Protein AF-A0A8T4I4B9-F1 (afdb_monomer)

Secondary structure (DSSP, 8-state):
--S---SS------THHHHTSPPPHHHHHHHHHHHHHHHTT-------SSSSS---TT-SPPPTTS---GGG--

Foldseek 3Di:
DPDDDPPAQDADDDPCCPPPPPDDPVVVVLSVVQSNVVSVVDAAPFDDQPPPPDGDQQRDDADPVGDDPSSSHD

Mean predicted aligned error: 6.87 Å

pLDDT: mean 84.88, std 11.99, range [47.47, 95.25]

Radius of gyration: 15.78 Å; Cα contacts (8 Å, |Δi|>4): 69; chains: 1; bounding box: 39×41×36 Å

Sequence (74 aa):
QPDGLGRGGLVIYNSEYWTGWPISKAHLTNTIVHEVLHALGLAHPNTDLDGDGTVEPYECVQTSYGNKPIMCSP

Structure (mmCIF, N/CA/C/O backbone):
data_AF-A0A8T4I4B9-F1
#
_entry.id   AF-A0A8T4I4B9-F1
#
loop_
_atom_site.group_PDB
_atom_site.id
_atom_site.type_symbol
_atom_site.label_atom_id
_atom_site.label_alt_id
_atom_site.label_comp_id
_atom_site.label_asym_id
_atom_site.label_entity_id
_atom_site.label_seq_id
_atom_site.pdbx_PDB_ins_code
_atom_site.Cartn_x
_atom_site.Cartn_y
_atom_site.Cartn_z
_atom_site.occupancy
_atom_site.B_iso_or_equiv
_atom_site.auth_seq_id
_atom_site.auth_comp_id
_atom_site.auth_asym_id
_atom_site.auth_atom_id
_atom_site.pdbx_PDB_model_num
ATOM 1 N N . GLN A 1 1 ? 13.102 -30.207 -8.915 1.00 47.47 1 GLN A N 1
ATOM 2 C CA . GLN A 1 1 ? 12.283 -29.100 -9.448 1.00 47.47 1 GLN A CA 1
ATOM 3 C C . GLN A 1 1 ? 13.160 -28.333 -10.420 1.00 47.47 1 GLN A C 1
ATOM 5 O O . GLN A 1 1 ? 14.276 -28.036 -10.015 1.00 47.47 1 GLN A O 1
ATOM 10 N N . PRO A 1 2 ? 12.743 -28.070 -11.668 1.00 49.25 2 PRO A N 1
ATOM 11 C CA . PRO A 1 2 ? 13.451 -27.098 -12.489 1.00 49.25 2 PRO A CA 1
ATOM 12 C C . PRO A 1 2 ? 13.170 -25.712 -11.897 1.00 49.25 2 PRO A C 1
ATOM 14 O O . PRO A 1 2 ? 12.004 -25.385 -11.690 1.00 49.25 2 PRO A O 1
ATOM 17 N N . ASP A 1 3 ? 14.236 -24.999 -11.537 1.00 54.06 3 ASP A N 1
ATOM 18 C CA . ASP A 1 3 ? 14.383 -23.601 -11.092 1.00 54.06 3 ASP A CA 1
ATOM 19 C C . ASP A 1 3 ? 13.115 -22.725 -11.108 1.00 54.06 3 ASP A C 1
ATOM 21 O O . ASP A 1 3 ? 12.978 -21.765 -11.865 1.00 54.06 3 ASP A O 1
ATOM 25 N N . GLY A 1 4 ? 12.158 -23.065 -10.249 1.00 50.62 4 GLY A N 1
ATOM 26 C CA . GLY A 1 4 ? 10.917 -22.334 -10.065 1.00 50.62 4 GLY A CA 1
ATOM 27 C C . GLY A 1 4 ? 11.027 -21.490 -8.811 1.00 50.62 4 GLY A C 1
ATOM 28 O O . GLY A 1 4 ? 11.243 -22.031 -7.728 1.00 50.62 4 GLY A O 1
ATOM 29 N N . LEU A 1 5 ? 10.858 -20.173 -8.948 1.00 55.47 5 LEU A N 1
ATOM 30 C CA . LEU A 1 5 ? 10.694 -19.274 -7.810 1.00 55.47 5 LEU A CA 1
ATOM 31 C C . LEU A 1 5 ? 9.584 -19.838 -6.904 1.00 55.47 5 LEU A C 1
ATOM 33 O O . LEU A 1 5 ? 8.465 -20.065 -7.378 1.00 55.47 5 LEU A O 1
ATOM 37 N N . GLY A 1 6 ? 9.879 -20.084 -5.624 1.00 55.06 6 GLY A N 1
ATOM 38 C CA . GLY A 1 6 ? 8.847 -20.390 -4.634 1.00 55.06 6 GLY A CA 1
ATOM 39 C C . GLY A 1 6 ? 7.852 -19.232 -4.622 1.00 55.06 6 GLY A C 1
ATOM 40 O O . GLY A 1 6 ? 8.215 -18.117 -4.266 1.00 55.06 6 GLY A O 1
ATOM 41 N N . ARG A 1 7 ? 6.632 -19.463 -5.122 1.00 57.03 7 ARG A N 1
ATOM 42 C CA . ARG A 1 7 ? 5.627 -18.419 -5.369 1.00 57.03 7 ARG A CA 1
ATOM 43 C C . ARG A 1 7 ? 4.998 -17.964 -4.053 1.00 57.03 7 ARG A C 1
ATOM 45 O O . ARG A 1 7 ? 3.905 -18.387 -3.699 1.00 57.03 7 ARG A O 1
ATOM 52 N N . GLY A 1 8 ? 5.718 -17.113 -3.340 1.00 62.19 8 GLY A N 1
ATOM 53 C CA . GLY A 1 8 ? 5.237 -16.329 -2.213 1.00 62.19 8 GLY A CA 1
ATOM 54 C C . GLY A 1 8 ? 6.072 -15.057 -2.129 1.00 62.19 8 GLY A C 1
ATOM 55 O O . GLY A 1 8 ? 7.293 -15.123 -2.228 1.00 62.19 8 GLY A O 1
ATOM 56 N N . GLY A 1 9 ? 5.420 -13.904 -2.003 1.00 73.19 9 GLY A N 1
ATOM 57 C CA . GLY A 1 9 ? 6.112 -12.640 -1.753 1.00 73.19 9 GLY A CA 1
ATOM 58 C C . GLY A 1 9 ? 6.689 -11.897 -2.964 1.00 73.19 9 GLY A C 1
ATOM 59 O O . GLY A 1 9 ? 7.624 -11.117 -2.801 1.00 73.19 9 GLY A O 1
ATOM 60 N N . LEU A 1 10 ? 6.164 -12.116 -4.175 1.00 84.00 10 LEU A N 1
ATOM 61 C CA . LEU A 1 10 ? 6.542 -11.302 -5.334 1.00 84.00 10 LEU A CA 1
ATOM 62 C C . LEU A 1 10 ? 5.840 -9.942 -5.277 1.00 84.00 10 LEU A C 1
ATOM 64 O O . LEU A 1 10 ? 4.618 -9.884 -5.183 1.00 84.00 10 LEU A O 1
ATOM 68 N N . VAL A 1 11 ? 6.623 -8.876 -5.417 1.00 88.75 11 VAL A N 1
ATOM 69 C CA . VAL A 1 11 ? 6.139 -7.500 -5.526 1.00 88.75 11 VAL A CA 1
ATOM 70 C C . VAL A 1 11 ? 6.530 -6.933 -6.884 1.00 88.75 11 VAL A C 1
ATOM 72 O O . VAL A 1 11 ? 7.684 -7.058 -7.298 1.00 88.75 11 VAL A O 1
ATOM 75 N N . ILE A 1 12 ? 5.579 -6.303 -7.571 1.00 89.69 12 ILE A N 1
ATOM 76 C CA . ILE A 1 12 ? 5.788 -5.685 -8.882 1.00 89.69 12 ILE A CA 1
ATOM 77 C C . ILE A 1 12 ? 5.353 -4.226 -8.800 1.00 89.69 12 ILE A C 1
ATOM 79 O O . ILE A 1 12 ? 4.237 -3.928 -8.389 1.00 89.69 12 ILE A O 1
ATOM 83 N N . TYR A 1 13 ? 6.220 -3.324 -9.251 1.00 90.75 13 TYR A N 1
ATOM 84 C CA . TYR A 1 13 ? 5.902 -1.906 -9.393 1.00 90.75 13 TYR A CA 1
ATOM 85 C C . TYR A 1 13 ? 5.883 -1.529 -10.867 1.00 90.75 13 TYR A C 1
ATOM 87 O O . TYR A 1 13 ? 6.769 -1.938 -11.622 1.00 90.75 13 TYR A O 1
ATOM 95 N N . ASN A 1 14 ? 4.908 -0.717 -11.276 1.00 91.50 14 ASN A N 1
ATOM 96 C CA . ASN A 1 14 ? 4.910 -0.155 -12.618 1.00 91.50 14 ASN A CA 1
ATOM 97 C C . ASN A 1 14 ? 6.006 0.921 -12.715 1.00 91.50 14 ASN A C 1
ATOM 99 O O . ASN A 1 14 ? 5.976 1.916 -11.991 1.00 91.50 14 ASN A O 1
ATOM 103 N N . SER A 1 15 ? 6.975 0.731 -13.615 1.00 91.12 15 SER A N 1
ATOM 104 C CA . SER A 1 15 ? 8.061 1.694 -13.840 1.00 91.12 15 SER A CA 1
ATOM 105 C C . SER A 1 15 ? 7.552 3.059 -14.313 1.00 91.12 15 SER A C 1
ATOM 107 O O . SER A 1 15 ? 8.219 4.070 -14.086 1.00 91.12 15 SER A O 1
ATOM 109 N N . GLU A 1 16 ? 6.350 3.118 -14.894 1.00 93.44 16 GLU A N 1
ATOM 110 C CA . GLU 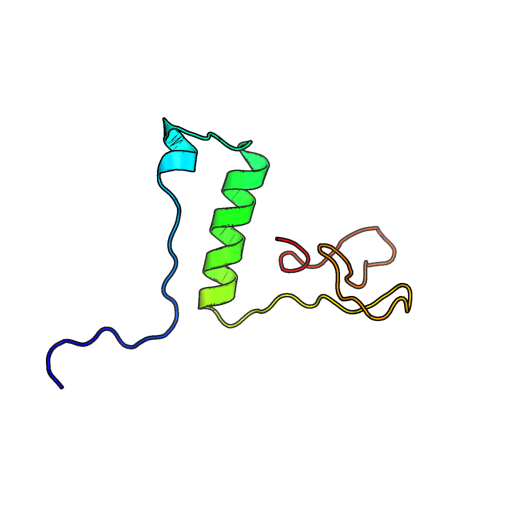A 1 16 ? 5.708 4.364 -15.308 1.00 93.44 16 GLU A CA 1
ATOM 111 C C . GLU A 1 16 ? 5.482 5.325 -14.137 1.00 93.44 16 GLU A C 1
ATOM 113 O O . GLU A 1 16 ? 5.480 6.531 -14.373 1.00 93.44 16 GLU A O 1
ATOM 118 N N . TYR A 1 17 ? 5.422 4.854 -12.884 1.00 90.75 17 TYR A N 1
ATOM 119 C CA . TYR A 1 17 ? 5.338 5.727 -11.703 1.00 90.75 17 TYR A CA 1
ATOM 120 C C . TYR A 1 17 ? 6.544 6.671 -11.540 1.00 90.75 17 TYR A C 1
ATOM 122 O O . TYR A 1 17 ? 6.462 7.637 -10.783 1.00 90.75 17 TYR A O 1
ATOM 130 N N . TRP A 1 18 ? 7.650 6.425 -12.253 1.00 87.88 18 TRP A N 1
ATOM 131 C CA . TRP A 1 18 ? 8.845 7.276 -12.250 1.00 87.88 18 TRP A CA 1
ATOM 132 C C . TRP A 1 18 ? 9.064 8.055 -13.549 1.00 87.88 18 TRP A C 1
ATOM 134 O O . TRP A 1 18 ? 9.861 8.993 -13.553 1.00 87.88 18 TRP A O 1
ATOM 144 N N . THR A 1 19 ? 8.418 7.672 -14.651 1.00 86.88 19 THR A N 1
ATOM 145 C CA . THR A 1 19 ? 8.790 8.166 -15.990 1.00 86.88 19 THR A CA 1
ATOM 146 C C . THR A 1 19 ? 7.617 8.614 -16.852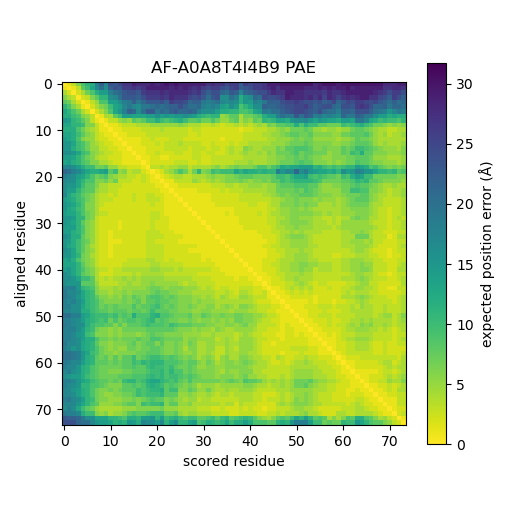 1.00 86.88 19 THR A C 1
ATOM 148 O O . THR A 1 19 ? 7.764 9.588 -17.585 1.00 86.88 19 THR A O 1
ATOM 151 N N . GLY A 1 20 ? 6.473 7.932 -16.789 1.00 89.12 20 GLY A N 1
ATOM 152 C CA . GLY A 1 20 ? 5.339 8.195 -17.678 1.00 89.12 20 GLY A CA 1
ATOM 153 C C . GLY A 1 20 ? 4.131 8.778 -16.954 1.00 89.12 20 GLY A C 1
ATOM 154 O O . GLY A 1 20 ? 3.521 9.733 -17.422 1.00 89.12 20 GLY A O 1
ATOM 155 N N . TRP A 1 21 ? 3.784 8.182 -15.818 1.00 87.94 21 TRP A N 1
ATOM 156 C CA . TRP A 1 21 ? 2.570 8.434 -15.047 1.00 87.94 21 TRP A CA 1
ATOM 157 C C . TRP A 1 21 ? 2.964 8.690 -13.588 1.00 87.94 21 TRP A C 1
ATOM 159 O O . TRP A 1 21 ? 2.640 7.893 -12.702 1.00 87.94 21 TRP A O 1
ATOM 169 N N . PRO A 1 22 ? 3.742 9.758 -13.323 1.00 88.81 22 PRO A N 1
ATOM 170 C CA . PRO A 1 22 ? 4.286 9.991 -12.001 1.00 88.81 22 PRO A CA 1
ATOM 171 C C . PRO A 1 22 ? 3.163 10.244 -10.998 1.00 88.81 22 PRO A C 1
ATOM 173 O O . PRO A 1 22 ? 2.332 11.136 -11.170 1.00 88.81 22 PRO A O 1
ATOM 176 N N . ILE 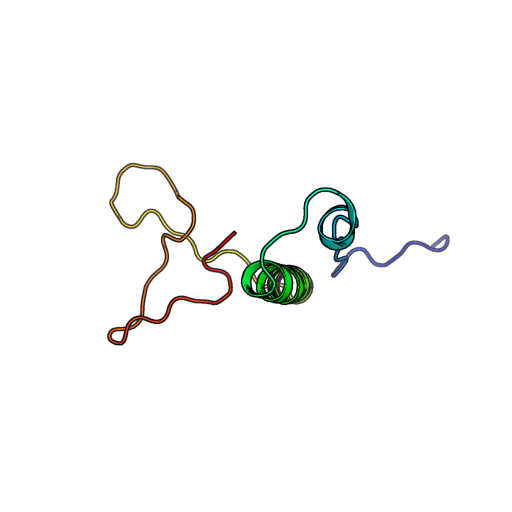A 1 23 ? 3.171 9.467 -9.921 1.00 91.06 23 ILE A N 1
ATOM 177 C CA . ILE A 1 23 ? 2.297 9.678 -8.767 1.00 91.06 23 ILE A CA 1
ATOM 178 C C . ILE A 1 23 ? 3.005 10.551 -7.729 1.00 91.06 23 ILE A C 1
ATOM 180 O O . ILE A 1 23 ? 4.226 10.731 -7.753 1.00 91.06 23 ILE A O 1
ATOM 184 N N . SER A 1 24 ? 2.238 11.124 -6.798 1.00 92.25 24 SER A N 1
ATOM 185 C CA . SER A 1 24 ? 2.826 11.933 -5.728 1.00 92.25 24 SER A CA 1
ATOM 186 C C . SER A 1 24 ? 3.824 11.099 -4.913 1.00 92.25 24 SER A C 1
ATOM 188 O O . SER A 1 24 ? 3.636 9.899 -4.713 1.00 92.25 24 SER A O 1
ATOM 190 N N . LYS A 1 25 ? 4.876 11.735 -4.381 1.00 90.44 25 LYS A N 1
ATOM 191 C CA . LYS A 1 25 ? 5.884 11.046 -3.554 1.00 90.44 25 LYS A CA 1
ATOM 192 C C . LYS A 1 25 ? 5.258 10.289 -2.374 1.00 90.44 25 LYS A C 1
ATOM 194 O O . LYS A 1 25 ? 5.734 9.213 -2.015 1.00 90.44 25 LYS A O 1
ATOM 199 N N . ALA A 1 26 ? 4.204 10.853 -1.781 1.00 87.31 26 ALA A N 1
ATOM 200 C CA . ALA A 1 26 ? 3.469 10.224 -0.689 1.00 87.31 26 ALA A CA 1
ATOM 201 C C . ALA A 1 26 ? 2.761 8.939 -1.148 1.00 87.31 26 ALA A C 1
ATOM 203 O O . ALA A 1 26 ? 2.927 7.908 -0.502 1.00 87.31 26 ALA A O 1
ATOM 204 N N . HIS A 1 27 ? 2.064 8.973 -2.291 1.00 87.44 27 HIS A N 1
ATOM 205 C CA . HIS A 1 27 ? 1.447 7.777 -2.868 1.00 87.44 27 HIS A CA 1
ATOM 206 C C . HIS A 1 27 ? 2.491 6.738 -3.264 1.00 87.44 27 HIS A C 1
ATOM 208 O O . HIS A 1 27 ? 2.353 5.589 -2.877 1.00 87.44 27 HIS A O 1
ATOM 214 N N . LEU A 1 28 ? 3.580 7.140 -3.926 1.00 90.56 28 LEU A N 1
ATOM 215 C CA . LEU A 1 28 ? 4.644 6.213 -4.315 1.00 90.56 28 LEU A CA 1
ATOM 216 C C . LEU A 1 28 ? 5.239 5.474 -3.114 1.00 90.56 28 LEU A C 1
ATOM 218 O O . LEU A 1 28 ? 5.426 4.261 -3.153 1.00 90.56 28 LEU A O 1
ATOM 222 N N . THR A 1 29 ? 5.526 6.206 -2.037 1.00 89.12 29 THR A N 1
ATOM 223 C CA . THR A 1 29 ? 6.074 5.611 -0.812 1.00 89.12 29 THR A CA 1
ATOM 224 C C . THR A 1 29 ? 5.067 4.654 -0.175 1.00 89.12 29 THR A C 1
ATOM 226 O O . THR A 1 29 ? 5.460 3.579 0.272 1.00 89.12 29 THR A O 1
ATOM 229 N N . ASN A 1 30 ? 3.779 5.015 -0.170 1.00 87.44 30 ASN A N 1
ATOM 230 C CA . ASN A 1 30 ? 2.724 4.143 0.333 1.00 87.44 30 ASN A CA 1
ATOM 231 C C . ASN A 1 30 ? 2.609 2.866 -0.512 1.00 87.44 30 ASN A C 1
ATOM 233 O O . ASN A 1 30 ? 2.725 1.782 0.040 1.00 87.44 30 ASN A O 1
ATOM 237 N N . THR A 1 31 ? 2.511 2.978 -1.841 1.00 88.50 31 THR A N 1
ATOM 238 C CA . THR A 1 31 ? 2.440 1.834 -2.764 1.00 88.50 31 THR A CA 1
ATOM 239 C C . THR A 1 31 ? 3.613 0.873 -2.573 1.00 88.50 31 THR A C 1
ATOM 241 O O . THR A 1 31 ? 3.414 -0.334 -2.504 1.00 88.50 31 THR A O 1
ATOM 244 N N . ILE A 1 32 ? 4.838 1.385 -2.415 1.00 91.19 32 ILE A N 1
ATOM 245 C CA . ILE A 1 32 ? 6.011 0.533 -2.167 1.00 91.19 32 ILE A CA 1
ATOM 246 C C . ILE A 1 32 ? 5.861 -0.273 -0.871 1.00 91.19 32 ILE A C 1
ATOM 248 O O . ILE A 1 32 ? 6.107 -1.475 -0.847 1.00 91.19 32 ILE A O 1
ATOM 252 N N . VAL A 1 33 ? 5.449 0.370 0.220 1.00 91.19 33 VAL A N 1
ATOM 253 C CA . VAL A 1 33 ? 5.264 -0.327 1.499 1.00 91.19 33 VAL A CA 1
ATOM 254 C C . VAL A 1 33 ? 4.085 -1.301 1.428 1.00 91.19 33 VAL A C 1
ATOM 256 O O . VAL A 1 33 ? 4.200 -2.429 1.901 1.00 91.19 33 VAL A O 1
ATOM 259 N N . HIS A 1 34 ? 2.984 -0.886 0.810 1.00 90.62 34 HIS A N 1
ATOM 260 C CA . HIS A 1 34 ? 1.746 -1.641 0.667 1.00 90.62 34 HIS A CA 1
ATOM 261 C C . HIS A 1 34 ? 1.971 -3.007 0.010 1.00 90.62 34 HIS A C 1
ATOM 263 O O . HIS A 1 34 ? 1.632 -4.042 0.586 1.00 90.62 34 HIS A O 1
ATOM 269 N N . GLU A 1 35 ? 2.636 -3.035 -1.145 1.00 89.75 35 GLU A N 1
ATOM 270 C CA . GLU A 1 35 ? 2.874 -4.291 -1.859 1.00 89.75 35 GLU A CA 1
ATOM 271 C C . GLU A 1 35 ? 3.841 -5.220 -1.104 1.00 89.75 35 GLU A C 1
ATOM 273 O O . GLU A 1 35 ? 3.671 -6.441 -1.088 1.00 89.75 35 GLU A O 1
ATOM 278 N N . VAL A 1 36 ? 4.837 -4.664 -0.404 1.00 91.62 36 VAL A N 1
ATOM 279 C CA . VAL A 1 36 ? 5.722 -5.460 0.467 1.00 91.62 36 VAL A CA 1
ATOM 280 C C . VAL A 1 36 ? 4.947 -6.082 1.628 1.00 91.62 36 VAL A C 1
ATOM 282 O O . VAL A 1 36 ? 5.213 -7.223 2.003 1.00 91.62 36 VAL A O 1
ATOM 285 N N . LEU A 1 37 ? 3.966 -5.382 2.192 1.00 90.31 37 LEU A N 1
ATOM 286 C CA . LEU A 1 37 ? 3.119 -5.940 3.245 1.00 90.31 37 LEU A CA 1
ATOM 287 C C . LEU A 1 37 ? 2.223 -7.072 2.721 1.00 90.31 37 LEU A C 1
ATOM 289 O O . LEU A 1 37 ? 2.055 -8.070 3.427 1.00 90.31 37 LEU A O 1
ATOM 293 N N . HIS A 1 38 ? 1.740 -6.994 1.477 1.00 89.25 38 HIS A N 1
ATOM 294 C CA . HIS A 1 38 ? 1.098 -8.138 0.817 1.00 89.25 38 HIS A CA 1
ATOM 295 C C . HIS A 1 38 ? 2.043 -9.333 0.684 1.0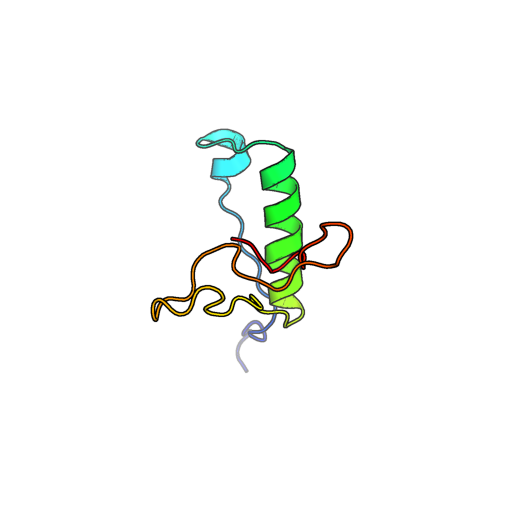0 89.25 38 HIS A C 1
ATOM 297 O O . HIS A 1 38 ? 1.652 -10.468 0.963 1.00 89.25 38 HIS A O 1
ATOM 303 N N . ALA A 1 39 ? 3.312 -9.093 0.347 1.00 89.81 39 ALA A N 1
ATOM 304 C CA . ALA A 1 39 ? 4.316 -10.150 0.295 1.00 89.81 39 ALA A CA 1
ATOM 305 C C . ALA A 1 39 ? 4.577 -10.821 1.657 1.00 89.81 39 ALA A C 1
ATOM 307 O O . ALA A 1 39 ? 4.937 -11.999 1.699 1.00 89.81 39 ALA A O 1
ATOM 308 N N . LEU A 1 40 ? 4.351 -10.101 2.761 1.00 88.94 40 LEU A N 1
ATOM 309 C CA . LEU A 1 40 ? 4.414 -10.618 4.133 1.00 88.94 40 LEU A CA 1
ATOM 310 C C . LEU A 1 40 ? 3.101 -11.263 4.614 1.00 88.94 40 LEU A C 1
ATOM 312 O O . LEU A 1 40 ? 3.038 -11.739 5.747 1.00 88.94 40 LEU A O 1
ATOM 316 N N . GLY A 1 41 ? 2.071 -11.313 3.766 1.00 86.50 41 GLY A N 1
ATOM 317 C CA . GLY A 1 41 ? 0.803 -11.986 4.045 1.00 86.50 41 GLY A CA 1
ATOM 318 C C . GLY A 1 41 ? -0.297 -11.094 4.619 1.00 86.50 41 GLY A C 1
ATOM 319 O O . GLY A 1 41 ? -1.314 -11.618 5.069 1.00 86.50 41 GLY A O 1
ATOM 320 N N . LEU A 1 42 ? -0.129 -9.768 4.619 1.00 88.62 42 LEU A N 1
ATOM 321 C CA . LEU A 1 42 ? -1.210 -8.858 4.996 1.00 88.62 42 LEU A CA 1
ATOM 322 C C . LEU A 1 42 ? -2.192 -8.682 3.828 1.00 88.62 42 LEU A C 1
ATOM 324 O O . LEU A 1 42 ? -1.800 -8.682 2.664 1.00 88.62 42 LEU A O 1
ATOM 328 N N . ALA A 1 43 ? -3.470 -8.495 4.146 1.00 87.75 43 ALA A N 1
ATOM 329 C CA . ALA A 1 43 ? -4.540 -8.232 3.187 1.00 87.75 43 ALA A CA 1
ATOM 330 C C . ALA A 1 43 ? -5.266 -6.930 3.541 1.00 87.75 43 ALA A C 1
ATOM 332 O O . ALA A 1 43 ? -5.122 -6.417 4.656 1.00 87.75 43 ALA A O 1
ATOM 333 N N . HIS A 1 44 ? -6.050 -6.414 2.594 1.00 90.31 44 HIS A N 1
ATOM 334 C CA . HIS A 1 44 ? -6.950 -5.293 2.841 1.00 90.31 44 HIS A CA 1
ATOM 335 C C . HIS A 1 44 ? -7.982 -5.690 3.908 1.00 90.31 44 HIS A C 1
ATOM 337 O O . HIS A 1 44 ? -8.708 -6.663 3.702 1.00 90.31 44 HIS A O 1
ATOM 343 N N . PRO A 1 45 ? -8.056 -4.996 5.059 1.00 90.25 45 PRO A N 1
ATOM 344 C CA . PRO A 1 45 ? -9.018 -5.289 6.114 1.00 90.25 45 PRO A CA 1
ATOM 345 C C . PRO A 1 45 ? -10.335 -4.530 5.890 1.00 90.25 45 PRO A C 1
ATOM 347 O O . PRO A 1 45 ? -11.009 -4.178 6.860 1.00 90.25 45 PRO A O 1
ATOM 350 N N . ASN A 1 46 ? -10.653 -4.210 4.632 1.00 91.31 46 ASN A N 1
ATOM 351 C CA . ASN A 1 46 ? -11.849 -3.469 4.274 1.00 91.31 46 ASN A CA 1
ATOM 352 C C . ASN A 1 46 ? -13.091 -4.309 4.580 1.00 91.31 46 ASN A C 1
ATOM 354 O O . ASN A 1 46 ? -13.105 -5.526 4.388 1.00 91.31 46 ASN A O 1
ATOM 358 N N . THR A 1 47 ? -14.125 -3.650 5.072 1.00 90.19 47 THR A N 1
ATOM 359 C CA . THR A 1 47 ? -15.423 -4.243 5.372 1.00 90.19 47 THR A CA 1
ATOM 360 C C . THR A 1 47 ? -16.491 -3.234 5.007 1.00 90.19 47 THR A C 1
ATOM 362 O O . THR A 1 47 ? -16.263 -2.046 5.186 1.00 90.19 47 THR A O 1
ATOM 365 N N . ASP A 1 48 ? -17.647 -3.719 4.569 1.00 92.00 48 ASP A N 1
ATOM 366 C CA . ASP A 1 48 ? -18.837 -2.900 4.339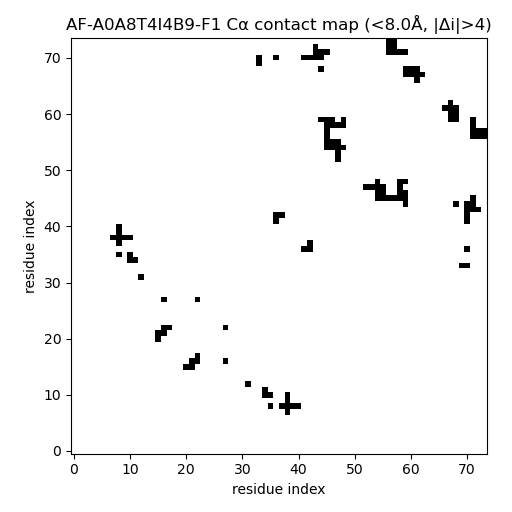 1.00 92.00 48 ASP A CA 1
ATOM 367 C C . ASP A 1 48 ? -19.220 -2.229 5.670 1.00 92.00 48 ASP A C 1
ATOM 369 O O . ASP A 1 48 ? -19.685 -2.896 6.604 1.00 92.00 48 ASP A O 1
ATOM 373 N N . LEU A 1 49 ? -18.868 -0.948 5.820 1.00 89.19 49 LEU A N 1
ATOM 374 C CA . LEU A 1 49 ? -19.040 -0.208 7.073 1.00 89.19 49 LEU A CA 1
ATOM 375 C C . LEU A 1 49 ? -20.367 0.542 7.118 1.00 89.19 49 LEU A C 1
ATOM 377 O O . LEU A 1 49 ? -20.850 0.831 8.218 1.00 89.19 49 LEU A O 1
ATOM 381 N N . ASP A 1 50 ? -20.930 0.881 5.962 1.00 90.88 50 ASP A N 1
ATOM 382 C CA . ASP A 1 50 ? -22.172 1.639 5.849 1.00 90.88 50 ASP A CA 1
ATOM 383 C C . ASP A 1 50 ? -23.405 0.760 5.567 1.00 90.88 50 ASP A C 1
ATOM 385 O O . ASP A 1 50 ? -24.539 1.211 5.762 1.00 90.88 50 ASP A O 1
ATOM 389 N N . GLY A 1 51 ? -23.195 -0.522 5.264 1.00 93.31 51 GLY A N 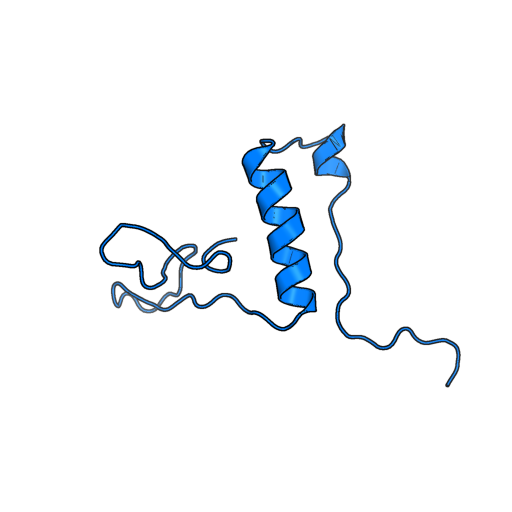1
ATOM 390 C CA . GLY A 1 51 ? -24.221 -1.543 5.096 1.00 93.31 51 GLY A CA 1
ATOM 391 C C . GLY A 1 51 ? -24.887 -1.523 3.724 1.00 93.31 51 GLY A C 1
ATOM 392 O O . GLY A 1 51 ? -26.034 -1.976 3.615 1.00 93.31 51 GLY A O 1
ATOM 393 N N . ASP A 1 52 ? -24.232 -0.974 2.700 1.00 95.12 52 ASP A N 1
ATOM 394 C CA . ASP A 1 52 ? -24.791 -0.858 1.351 1.00 95.12 52 ASP A CA 1
ATOM 395 C C . ASP A 1 52 ? -24.650 -2.141 0.501 1.00 95.12 52 ASP A C 1
ATOM 397 O O . ASP A 1 52 ? -25.266 -2.264 -0.565 1.00 95.12 52 ASP A O 1
ATOM 401 N N . GLY A 1 53 ? -23.920 -3.139 1.013 1.00 95.25 53 GLY A N 1
ATOM 402 C CA . GLY A 1 53 ? -23.660 -4.420 0.363 1.00 95.25 53 GLY A CA 1
ATOM 403 C C . GLY A 1 53 ? -22.372 -4.466 -0.464 1.00 95.25 53 GLY A C 1
ATOM 404 O O . GLY A 1 53 ? -22.107 -5.496 -1.096 1.00 95.25 53 GLY A O 1
ATOM 405 N N . THR A 1 54 ? -21.572 -3.400 -0.465 1.00 92.44 54 THR A N 1
ATOM 406 C CA . THR A 1 54 ? -20.300 -3.273 -1.182 1.00 92.44 54 THR A CA 1
ATOM 407 C C . THR A 1 54 ? -19.157 -3.064 -0.190 1.00 92.44 54 THR A C 1
ATOM 409 O O . THR A 1 54 ? -19.331 -2.485 0.868 1.00 92.44 54 THR A O 1
A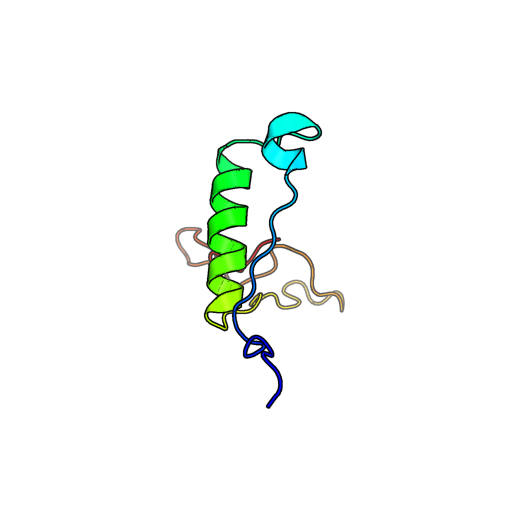TOM 412 N N . VAL A 1 55 ? -17.965 -3.574 -0.515 1.00 91.06 55 VAL A N 1
ATOM 413 C CA . VAL A 1 55 ? -16.740 -3.245 0.228 1.00 91.06 55 VAL A CA 1
ATOM 414 C C . VAL A 1 55 ? -15.933 -2.267 -0.615 1.00 91.06 55 VAL A C 1
ATOM 416 O O . VAL A 1 55 ? -15.350 -2.657 -1.631 1.00 91.06 55 VAL A O 1
ATOM 419 N N . GLU A 1 56 ? -15.907 -1.003 -0.210 1.00 89.38 56 GLU A N 1
ATOM 420 C CA . GLU A 1 56 ? -15.229 0.076 -0.921 1.00 89.38 56 GLU A CA 1
ATOM 421 C C . GLU A 1 56 ? -13.786 0.324 -0.411 1.00 89.38 56 GLU A C 1
ATOM 423 O O . GLU A 1 56 ? -13.394 -0.073 0.701 1.00 89.38 56 GLU A O 1
ATOM 428 N N . PRO A 1 57 ? -12.928 0.993 -1.213 1.00 86.62 57 PRO A N 1
ATOM 429 C CA . PRO A 1 57 ? -11.620 1.448 -0.754 1.00 86.62 57 PRO A CA 1
ATOM 430 C C . PRO A 1 57 ? -11.732 2.322 0.499 1.00 86.62 57 PRO A C 1
ATOM 432 O O . PRO A 1 57 ? -12.625 3.153 0.621 1.00 86.62 57 PRO A O 1
ATOM 435 N N . TYR A 1 58 ? -10.775 2.193 1.417 1.00 85.56 58 TYR A N 1
ATOM 436 C CA . TYR A 1 58 ? -10.737 2.927 2.688 1.00 85.56 58 TYR A CA 1
ATOM 437 C C . TYR A 1 58 ? -11.864 2.635 3.688 1.00 85.56 58 TYR A C 1
ATOM 439 O O . TYR A 1 58 ? -11.866 3.248 4.766 1.00 85.56 58 TYR A O 1
ATOM 447 N N . GLU A 1 59 ? -12.762 1.693 3.418 1.00 91.38 59 GLU A N 1
ATOM 448 C CA . GLU A 1 59 ? -13.751 1.232 4.390 1.00 91.38 59 GLU A CA 1
ATOM 449 C C . GLU A 1 59 ? -13.152 0.289 5.427 1.00 91.38 59 GLU A C 1
ATOM 451 O O . GLU A 1 59 ? -13.337 -0.923 5.410 1.00 91.38 59 GLU A O 1
ATOM 456 N N . CYS A 1 60 ? -12.398 0.846 6.368 1.00 90.06 60 CYS A N 1
ATOM 457 C CA . CYS A 1 60 ? -11.920 0.082 7.511 1.00 90.06 60 CYS A CA 1
ATOM 458 C C . CYS A 1 60 ? -12.055 0.871 8.796 1.00 90.06 60 CYS A C 1
ATOM 460 O O . CYS A 1 60 ? -12.057 2.108 8.816 1.00 90.06 60 CYS A O 1
ATOM 462 N N . VAL A 1 61 ? -12.127 0.109 9.884 1.00 87.94 61 VAL A N 1
ATOM 463 C CA . VAL A 1 61 ? -12.242 0.635 11.237 1.00 87.94 61 VAL A CA 1
ATOM 464 C C . VAL A 1 61 ? -11.092 1.603 11.512 1.00 87.94 61 VAL A C 1
ATOM 466 O O . VAL A 1 61 ? -9.912 1.273 11.371 1.00 87.94 61 VAL A O 1
ATOM 469 N N . GLN A 1 62 ? -11.462 2.814 11.914 1.00 89.88 62 GLN A N 1
ATOM 470 C CA . GLN A 1 62 ? -10.550 3.882 12.289 1.00 89.88 62 GLN A CA 1
ATOM 471 C C . GLN A 1 62 ? -10.426 3.927 13.814 1.00 89.88 62 GLN A C 1
ATOM 473 O O . GLN A 1 62 ? -11.400 3.720 14.540 1.00 89.88 62 GLN A O 1
ATOM 478 N N . THR A 1 63 ? -9.229 4.204 14.324 1.00 88.75 63 THR A N 1
ATOM 479 C CA . THR A 1 63 ? -9.046 4.459 15.756 1.00 88.75 63 THR A CA 1
ATOM 480 C C . THR A 1 63 ? -9.770 5.746 16.166 1.00 88.75 63 THR A C 1
ATOM 482 O O . THR A 1 63 ? -10.016 6.628 15.343 1.00 88.75 63 THR A O 1
ATOM 485 N N . SER A 1 64 ? -10.054 5.916 17.461 1.00 93.75 64 SER A N 1
ATOM 486 C CA . SER A 1 64 ? -10.724 7.120 17.990 1.00 93.75 64 SER A CA 1
ATOM 487 C C . SER A 1 64 ? -9.969 8.434 17.739 1.00 93.75 64 SER A C 1
ATOM 489 O O . SER A 1 64 ? -10.561 9.506 17.795 1.00 93.75 64 SER A O 1
ATOM 491 N N . TYR A 1 65 ? -8.669 8.356 17.458 1.00 92.12 65 TYR A N 1
ATOM 492 C CA . TYR A 1 65 ? -7.788 9.480 17.132 1.00 92.12 65 TYR A CA 1
ATOM 493 C C . TYR A 1 65 ? -7.467 9.579 15.633 1.00 92.12 65 TYR A C 1
ATOM 495 O O . TYR A 1 65 ? -6.580 10.331 15.240 1.00 92.12 65 TYR A O 1
ATOM 503 N N . GLY A 1 66 ? -8.189 8.845 14.787 1.00 87.88 66 GLY A N 1
ATOM 504 C CA . GLY A 1 66 ? -8.223 9.102 13.354 1.00 87.88 66 GLY A CA 1
ATOM 505 C C . GLY A 1 66 ? -7.284 8.260 12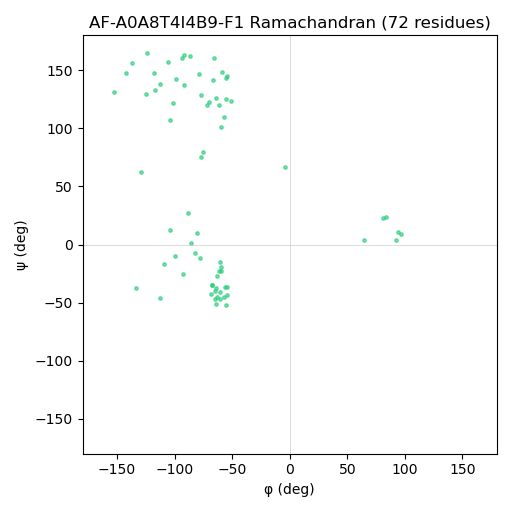.485 1.00 87.88 66 GLY A C 1
ATOM 506 O O . GLY A 1 66 ? -7.193 8.528 11.288 1.00 87.88 66 GLY A O 1
ATOM 507 N N . ASN A 1 67 ? -6.626 7.226 13.012 1.00 87.12 67 ASN A N 1
ATOM 508 C CA . ASN A 1 67 ? -5.728 6.391 12.207 1.00 87.12 67 ASN A CA 1
ATOM 509 C C . ASN A 1 67 ? -6.461 5.188 11.610 1.00 87.12 67 ASN A C 1
ATOM 511 O O . ASN A 1 67 ? -7.221 4.513 12.302 1.00 87.12 67 ASN A O 1
ATOM 515 N N . LYS A 1 68 ? -6.180 4.887 10.340 1.00 87.44 68 LYS A N 1
ATOM 516 C CA . LYS A 1 68 ? -6.604 3.654 9.663 1.00 87.44 68 LYS A CA 1
ATOM 517 C C . LYS A 1 68 ? -5.409 2.700 9.504 1.00 87.44 68 LYS A C 1
ATOM 519 O O . LYS A 1 68 ? -4.265 3.165 9.521 1.00 87.44 68 LYS A O 1
ATOM 524 N N . PRO A 1 69 ? -5.636 1.383 9.352 1.00 86.38 69 PRO A N 1
ATOM 525 C CA . PRO A 1 69 ? -4.576 0.450 8.977 1.00 86.38 69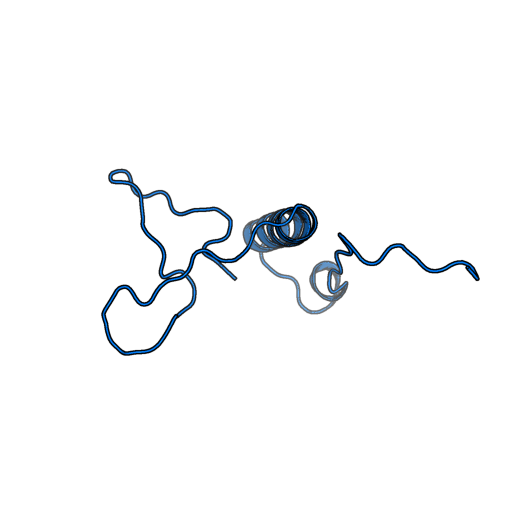 PRO A CA 1
ATOM 526 C C . PRO A 1 69 ? -3.875 0.886 7.683 1.00 86.38 69 PRO A C 1
ATOM 528 O O . PRO A 1 69 ? -4.531 1.378 6.770 1.00 86.38 69 PRO A O 1
ATOM 531 N N . ILE A 1 70 ? -2.562 0.651 7.567 1.00 82.00 70 ILE A N 1
ATOM 532 C CA . ILE A 1 70 ? -1.802 0.927 6.326 1.00 82.00 70 ILE A CA 1
ATOM 533 C C . ILE A 1 70 ? -2.413 0.189 5.126 1.00 82.00 70 ILE A C 1
ATOM 535 O O . ILE A 1 70 ? -2.488 0.735 4.033 1.00 82.00 70 ILE A O 1
ATOM 539 N N . MET A 1 71 ? -2.917 -1.024 5.358 1.00 88.81 71 MET A N 1
ATOM 540 C CA . MET A 1 71 ? -3.560 -1.851 4.335 1.00 88.81 71 MET A CA 1
ATOM 541 C C . MET A 1 71 ? -5.019 -1.465 4.067 1.00 88.81 71 MET A C 1
ATOM 543 O O . MET A 1 71 ? -5.714 -2.217 3.411 1.00 88.81 71 MET A O 1
ATOM 547 N N . CYS A 1 72 ? -5.522 -0.348 4.597 1.00 87.06 72 CYS A N 1
ATOM 548 C CA . CYS A 1 72 ? -6.909 0.069 4.373 1.00 87.06 72 CYS A CA 1
ATOM 549 C C . CYS A 1 72 ? -7.144 0.723 2.996 1.00 87.06 72 CYS A C 1
ATOM 551 O O . CYS A 1 72 ? -8.283 0.958 2.594 1.00 87.06 72 CYS A O 1
ATOM 553 N N . SER A 1 73 ? -6.070 1.050 2.278 1.00 77.50 73 SER A N 1
ATOM 554 C CA . SER A 1 73 ? -6.127 1.535 0.898 1.00 77.50 73 SER A CA 1
ATOM 555 C C . SER A 1 73 ? -6.135 0.365 -0.098 1.00 77.50 73 SER A C 1
ATOM 557 O O . SER A 1 73 ? -5.812 -0.757 0.284 1.00 77.50 73 SER A O 1
ATOM 559 N N . PRO A 1 74 ? -6.537 0.602 -1.352 1.00 55.75 74 PRO A N 1
ATOM 560 C CA . PRO A 1 74 ? -5.523 0.843 -2.381 1.00 55.75 74 PRO A CA 1
ATOM 561 C C . PRO A 1 74 ? -5.075 2.303 -2.433 1.00 55.75 74 PRO A C 1
ATOM 563 O O . PRO A 1 74 ? -5.931 3.217 -2.450 1.00 55.75 74 PRO A O 1
#

Solvent-accessible surface area (backbone atoms only — not comparable to full-atom values): 4804 Å² total; per-residue (Å²): 130,82,94,65,80,76,92,69,54,82,70,86,79,71,69,40,47,78,74,76,57,67,59,55,71,69,56,51,54,46,54,58,53,49,44,53,40,42,37,73,70,53,66,65,66,49,40,56,80,87,71,85,84,55,70,52,81,57,29,42,81,57,48,99,87,71,52,62,60,85,44,25,51,126